Protein AF-A0A926U7H7-F1 (afdb_monomer_lite)

pLDDT: mean 82.48, std 8.61, range [60.44, 95.19]

Sequence (55 aa):
MPIEQLLDTTLKLTLLHRGALKPPRLPMLLHGADRLADLQLNGVYVAESDRPFWL

Radius of gyration: 13.36 Å; chains: 1; boundin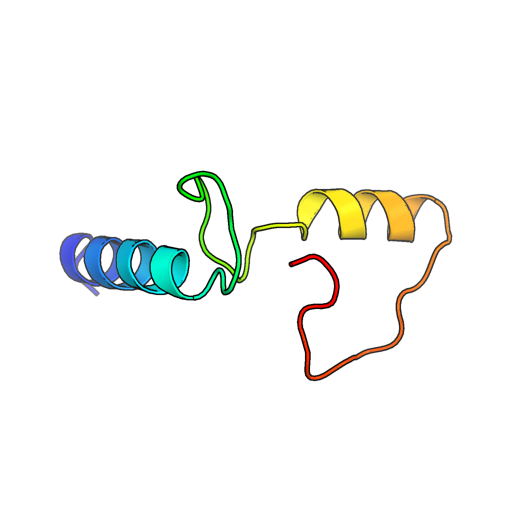g box: 30×19×34 Å

Secondary structure (DSSP, 8-state):
--HHHHHHHHHHHHTT-TT-SS--SS-TTTTTHHHHHHHHHTT-PPPP-SS-TT-

Foldseek 3Di:
DPVVVVVVVFQVQQVPPPPDPDRDPGGPVCVCVVVQVVCVVVVNDDPDDPDDPND

Structure (mmCIF, N/CA/C/O backbone):
data_AF-A0A926U7H7-F1
#
_entry.id   AF-A0A926U7H7-F1
#
loop_
_atom_site.group_PDB
_atom_site.id
_atom_site.type_symbol
_atom_site.label_atom_id
_atom_site.label_alt_id
_atom_site.label_comp_id
_atom_site.label_asym_id
_atom_site.label_entity_id
_atom_site.label_seq_id
_atom_site.pdbx_PDB_ins_code
_atom_site.Cartn_x
_atom_site.Cartn_y
_atom_site.Cartn_z
_atom_site.occupancy
_atom_site.B_iso_or_equiv
_atom_site.auth_seq_id
_atom_site.auth_comp_id
_atom_site.auth_asym_id
_atom_site.auth_atom_id
_atom_site.pdbx_PDB_model_num
ATOM 1 N N . MET A 1 1 ? -2.825 0.793 22.081 1.00 64.50 1 MET A N 1
ATOM 2 C CA . MET A 1 1 ? -4.092 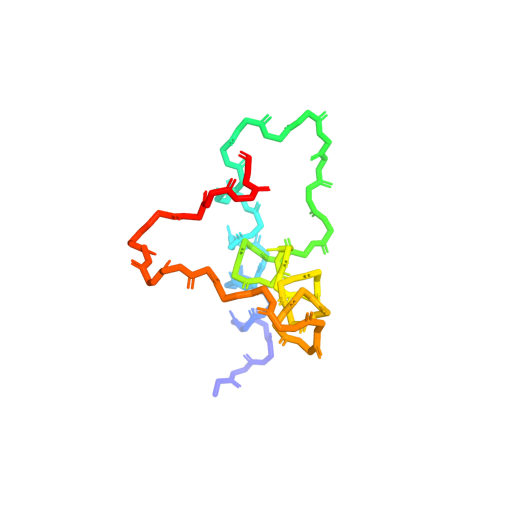0.842 21.324 1.00 64.50 1 MET A CA 1
ATOM 3 C C . MET A 1 1 ? -4.762 -0.517 21.416 1.00 64.50 1 MET A C 1
ATOM 5 O O . MET A 1 1 ? -4.065 -1.502 21.200 1.00 64.50 1 MET A O 1
ATOM 9 N N . PRO A 1 2 ? -6.058 -0.578 21.742 1.00 92.44 2 PRO A N 1
ATOM 10 C CA . PRO A 1 2 ? -6.886 -1.765 21.547 1.00 92.44 2 PRO A CA 1
ATOM 11 C C . PRO A 1 2 ? -6.960 -2.139 20.057 1.00 92.44 2 PRO A C 1
ATOM 13 O O . PRO A 1 2 ? -6.895 -1.259 19.192 1.00 92.44 2 PRO A O 1
ATOM 16 N N . ILE A 1 3 ? -7.091 -3.430 19.753 1.00 93.69 3 ILE A N 1
ATOM 17 C CA . ILE A 1 3 ? -7.136 -3.947 18.374 1.00 93.69 3 ILE A CA 1
ATOM 18 C C . ILE A 1 3 ? -8.356 -3.407 17.610 1.00 93.69 3 ILE A C 1
ATOM 20 O O . ILE A 1 3 ? -8.301 -3.206 16.400 1.00 93.69 3 ILE A O 1
ATOM 24 N N . GLU A 1 4 ? -9.437 -3.095 18.319 1.00 95.19 4 GLU A N 1
ATOM 25 C CA . GLU A 1 4 ? -10.696 -2.590 17.776 1.00 95.19 4 GLU A CA 1
ATOM 26 C C . GLU A 1 4 ? -10.529 -1.191 17.177 1.00 95.19 4 GLU A C 1
ATOM 28 O O . GLU A 1 4 ? -11.048 -0.905 16.100 1.00 95.19 4 GLU A O 1
ATOM 33 N N . GLN A 1 5 ? -9.752 -0.329 17.841 1.00 93.62 5 GLN A N 1
ATOM 34 C CA . GLN A 1 5 ? -9.440 1.009 17.331 1.00 93.62 5 GLN A CA 1
ATOM 35 C C . GLN A 1 5 ? -8.575 0.933 16.073 1.00 93.62 5 GLN A C 1
ATOM 37 O O . GLN A 1 5 ? -8.782 1.695 15.125 1.00 93.62 5 GLN A O 1
ATOM 42 N N . LEU A 1 6 ? -7.622 -0.004 16.048 1.00 91.56 6 LEU A N 1
ATOM 43 C CA . LEU A 1 6 ? -6.806 -0.253 14.868 1.00 91.56 6 LEU A CA 1
ATOM 44 C C . LEU A 1 6 ? -7.683 -0.737 13.709 1.00 91.56 6 LEU A C 1
ATOM 46 O O . LEU A 1 6 ? -7.612 -0.166 12.627 1.00 91.56 6 LEU A O 1
ATOM 50 N N . LEU A 1 7 ? -8.553 -1.718 13.957 1.00 91.44 7 LEU A N 1
ATOM 51 C CA . LEU A 1 7 ? -9.460 -2.282 12.960 1.00 91.44 7 LEU A CA 1
ATOM 52 C C . LEU A 1 7 ? -10.372 -1.216 12.340 1.00 91.44 7 LEU A C 1
ATOM 54 O O . LEU A 1 7 ? -10.451 -1.124 11.117 1.00 91.44 7 LEU A O 1
ATOM 58 N N . ASP A 1 8 ? -11.019 -0.392 13.166 1.00 92.44 8 ASP A N 1
ATOM 59 C CA . ASP A 1 8 ? -11.883 0.700 12.704 1.00 92.44 8 ASP A CA 1
ATOM 60 C C . ASP A 1 8 ? -11.109 1.701 11.829 1.00 92.44 8 ASP A C 1
ATOM 62 O O . ASP A 1 8 ? -11.552 2.078 10.740 1.00 92.44 8 ASP A O 1
ATOM 66 N N . THR A 1 9 ? -9.898 2.070 12.251 1.00 91.62 9 THR A N 1
ATOM 67 C CA . THR A 1 9 ? -9.032 2.980 11.489 1.00 91.62 9 THR A CA 1
ATOM 68 C C . THR A 1 9 ? -8.606 2.361 10.156 1.00 91.62 9 THR A C 1
ATOM 70 O O . THR A 1 9 ? -8.706 3.001 9.107 1.00 91.62 9 THR A O 1
ATOM 73 N N . THR A 1 10 ? -8.173 1.099 10.166 1.00 89.31 10 THR A N 1
ATOM 74 C CA . THR A 1 10 ? -7.778 0.355 8.965 1.00 89.31 10 THR A CA 1
ATOM 75 C C . THR A 1 10 ? -8.940 0.232 7.982 1.00 89.31 10 THR A C 1
ATOM 77 O O . THR A 1 10 ? -8.743 0.444 6.784 1.00 89.31 10 THR A O 1
ATOM 80 N N . LEU A 1 11 ? -10.155 -0.032 8.471 1.00 88.81 11 LEU A N 1
ATOM 81 C CA . LEU A 1 11 ? -11.354 -0.105 7.639 1.00 88.81 11 LEU A CA 1
ATOM 82 C C . LEU A 1 11 ? -11.663 1.255 6.996 1.00 88.81 11 LEU A C 1
ATOM 84 O O . LEU A 1 11 ? -11.885 1.324 5.789 1.00 88.81 11 LEU A O 1
ATOM 88 N N . LYS A 1 12 ? -11.599 2.356 7.753 1.00 89.75 12 LYS A N 1
ATOM 89 C CA . LYS A 1 12 ? -11.817 3.718 7.226 1.00 89.75 12 LYS A CA 1
ATOM 90 C C . LYS A 1 12 ? -10.822 4.095 6.130 1.00 89.75 12 LYS A C 1
ATOM 92 O O . LYS A 1 12 ? -11.212 4.714 5.143 1.00 89.75 12 LYS A O 1
ATOM 97 N N . LEU A 1 13 ? -9.565 3.669 6.243 1.00 89.19 13 LEU A N 1
ATOM 98 C CA . LEU A 1 13 ? -8.549 3.897 5.209 1.00 89.19 13 LEU A CA 1
ATOM 99 C C . LEU A 1 13 ? -8.861 3.187 3.883 1.00 89.19 13 LEU A C 1
ATOM 101 O O . LEU A 1 13 ? -8.342 3.584 2.839 1.00 89.19 13 LEU A O 1
ATOM 105 N N . THR A 1 14 ? -9.713 2.158 3.884 1.00 86.38 14 THR A N 1
ATOM 106 C CA . THR A 1 14 ? -10.190 1.542 2.635 1.00 86.38 14 THR A CA 1
ATOM 107 C C . THR A 1 14 ? -11.141 2.470 1.870 1.00 86.38 14 THR A C 1
ATOM 109 O O . THR A 1 14 ? -11.157 2.447 0.646 1.00 86.38 14 THR A O 1
ATOM 112 N N . LEU A 1 15 ? -11.856 3.379 2.537 1.00 85.62 15 LEU A N 1
ATOM 113 C CA . LEU A 1 15 ? -12.791 4.300 1.875 1.00 85.62 15 LEU A CA 1
ATOM 114 C C . LEU A 1 15 ? -12.093 5.408 1.074 1.00 85.62 15 LEU A C 1
ATOM 116 O O . LEU A 1 15 ? -12.723 6.058 0.245 1.00 85.62 15 LEU A O 1
ATOM 120 N N . LEU A 1 16 ? -10.790 5.613 1.285 1.00 85.56 16 LEU A N 1
ATOM 121 C CA . LEU A 1 16 ? -10.016 6.636 0.580 1.00 85.56 16 LEU A CA 1
ATOM 122 C C . LEU A 1 16 ? -9.674 6.263 -0.877 1.00 85.56 16 LEU A C 1
ATOM 124 O O . LEU A 1 16 ? -9.086 7.075 -1.589 1.00 85.56 16 LEU A O 1
ATOM 128 N N . HIS A 1 17 ? -10.069 5.078 -1.361 1.00 80.12 17 HIS A N 1
ATOM 129 C CA . HIS A 1 17 ? -9.910 4.692 -2.769 1.00 80.12 17 HIS A CA 1
ATOM 130 C C . HIS A 1 17 ? -10.914 5.436 -3.655 1.00 80.12 17 HIS A C 1
ATOM 132 O O . HIS A 1 17 ? -11.973 4.923 -4.027 1.00 80.12 17 HIS A O 1
ATOM 138 N N . ARG A 1 18 ? -10.588 6.681 -3.989 1.00 72.12 18 ARG A N 1
ATOM 139 C CA . ARG A 1 18 ? -11.415 7.517 -4.855 1.00 72.12 18 ARG A CA 1
ATOM 140 C C . ARG A 1 18 ? -11.460 6.926 -6.269 1.00 72.12 18 ARG A C 1
ATOM 142 O O . ARG A 1 18 ? -10.427 6.804 -6.905 1.00 72.12 18 ARG A O 1
ATOM 149 N N . GLY A 1 19 ? -12.658 6.611 -6.767 1.00 72.88 19 GLY A N 1
ATOM 150 C CA . GLY A 1 19 ? -12.857 6.110 -8.136 1.00 72.88 19 GLY A CA 1
ATOM 151 C C . GLY A 1 19 ? -12.783 4.587 -8.294 1.00 72.88 19 GLY A C 1
ATOM 152 O O . GLY A 1 19 ? -12.940 4.088 -9.407 1.00 72.88 19 GLY A O 1
ATOM 153 N N . ALA A 1 20 ? -12.610 3.833 -7.204 1.00 73.50 20 ALA A N 1
ATOM 154 C CA . ALA A 1 20 ? -12.597 2.378 -7.270 1.00 73.50 20 ALA A CA 1
ATOM 155 C C . ALA A 1 20 ? -13.974 1.821 -7.6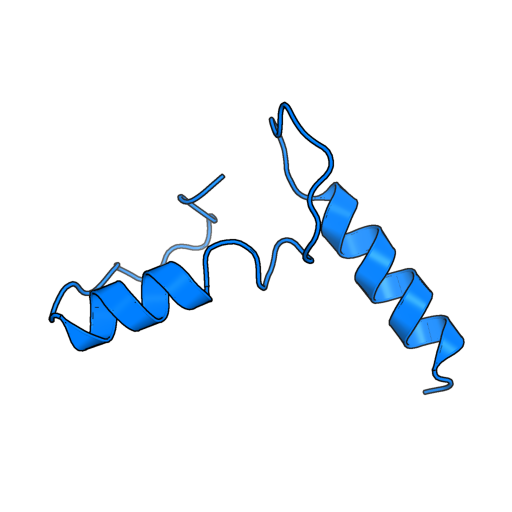78 1.00 73.50 20 ALA A C 1
ATOM 157 O O . ALA A 1 20 ? -14.968 1.978 -6.973 1.00 73.50 20 ALA A O 1
ATOM 158 N N . LEU A 1 21 ? -14.019 1.115 -8.810 1.00 76.94 21 LEU A N 1
ATOM 159 C CA . LEU A 1 21 ? -15.224 0.430 -9.303 1.00 76.94 21 LEU A CA 1
ATOM 160 C C . LEU A 1 21 ? -15.572 -0.830 -8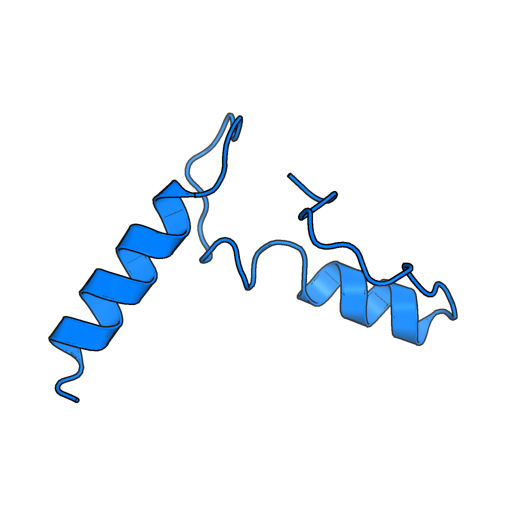.492 1.00 76.94 21 LEU A C 1
ATOM 162 O O . LEU A 1 21 ? -16.653 -1.396 -8.644 1.00 76.94 21 LEU A O 1
ATOM 166 N N . LYS A 1 22 ? -14.639 -1.302 -7.659 1.00 80.00 22 LYS A N 1
ATOM 167 C CA . LYS A 1 22 ? -14.784 -2.477 -6.797 1.00 80.00 22 LYS A CA 1
ATOM 168 C C . LYS A 1 22 ? -14.391 -2.110 -5.367 1.00 80.00 22 LYS A C 1
ATOM 170 O O . LYS A 1 22 ? -13.479 -1.302 -5.198 1.00 80.00 22 LYS A O 1
ATOM 175 N N . PRO A 1 23 ? -15.017 -2.722 -4.347 1.00 79.62 23 PRO A N 1
ATOM 176 C CA . PRO A 1 23 ? -14.646 -2.477 -2.962 1.00 79.62 23 PRO A CA 1
ATOM 177 C C . PRO A 1 23 ? -13.176 -2.875 -2.732 1.00 79.62 23 PRO A C 1
ATOM 179 O O . PRO A 1 23 ? -12.791 -4.011 -3.043 1.00 79.62 23 PRO A O 1
ATOM 182 N N . PRO A 1 24 ? -12.341 -1.958 -2.222 1.00 78.75 24 PRO A N 1
ATOM 183 C CA . PRO A 1 24 ? -10.930 -2.225 -1.988 1.00 78.75 24 PRO A CA 1
ATOM 184 C C . PRO A 1 24 ? -10.750 -3.210 -0.829 1.00 78.75 24 PRO A C 1
ATOM 186 O O . PRO A 1 24 ? -11.336 -3.060 0.239 1.00 78.75 24 PRO A O 1
ATOM 189 N N . ARG A 1 25 ? -9.921 -4.238 -1.048 1.00 82.25 25 ARG A N 1
ATOM 190 C CA . ARG A 1 25 ? -9.613 -5.278 -0.044 1.00 82.25 25 ARG A CA 1
ATOM 191 C C . ARG A 1 25 ? -8.537 -4.860 0.957 1.00 82.25 25 ARG A C 1
ATOM 193 O O . ARG A 1 25 ? -8.385 -5.504 1.987 1.00 82.25 25 ARG A O 1
ATOM 200 N N . LEU A 1 26 ? -7.769 -3.828 0.623 1.00 85.31 26 LEU A N 1
ATOM 201 C CA . LEU A 1 26 ? -6.652 -3.323 1.411 1.00 85.31 26 LEU A CA 1
ATOM 202 C C . LEU A 1 26 ? -6.855 -1.828 1.669 1.00 85.31 26 LEU A C 1
ATOM 204 O O . LEU A 1 26 ? -7.534 -1.175 0.880 1.00 85.31 26 LEU A O 1
ATOM 208 N N . PRO A 1 27 ? -6.275 -1.270 2.742 1.00 86.75 27 PRO A N 1
ATOM 209 C CA . PRO A 1 27 ? -6.198 0.173 2.954 1.00 86.75 27 PRO A CA 1
ATOM 210 C C . PRO A 1 27 ? -5.468 0.878 1.812 1.00 86.75 27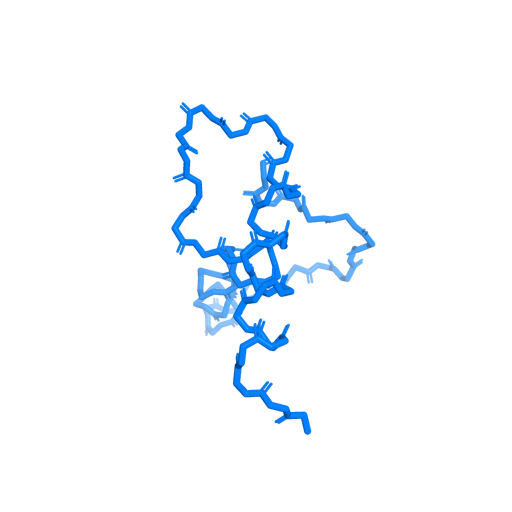 PRO A C 1
ATOM 212 O O . PRO A 1 27 ? -4.546 0.311 1.229 1.00 86.75 27 PRO A O 1
ATOM 215 N N . MET A 1 28 ? -5.817 2.140 1.549 1.00 81.38 28 MET A N 1
ATOM 216 C CA . MET A 1 28 ? -5.250 2.935 0.447 1.00 81.38 28 MET A CA 1
ATOM 217 C C . MET A 1 28 ? -3.716 3.006 0.483 1.00 81.38 28 MET A C 1
ATOM 219 O O . MET A 1 28 ? -3.075 2.994 -0.560 1.00 81.38 28 MET A O 1
ATOM 223 N N . LEU A 1 29 ? -3.146 3.016 1.692 1.00 78.19 29 LEU A N 1
ATOM 224 C CA . LEU A 1 29 ? -1.702 3.030 1.943 1.00 78.19 29 LEU A CA 1
ATOM 225 C C . LEU A 1 29 ? -0.983 1.761 1.461 1.00 78.19 29 LEU A C 1
ATOM 227 O O . LEU A 1 29 ? 0.186 1.822 1.106 1.00 78.19 29 LEU A O 1
ATOM 231 N N . LEU A 1 30 ? -1.664 0.613 1.487 1.00 82.44 30 LEU A N 1
ATOM 232 C CA . LEU A 1 30 ? -1.101 -0.683 1.087 1.00 82.44 30 LEU A CA 1
ATOM 233 C C . LEU A 1 30 ? -1.543 -1.099 -0.313 1.00 82.44 30 LEU A C 1
ATOM 235 O O . LEU A 1 30 ? -0.917 -1.949 -0.944 1.00 82.44 30 LEU A O 1
ATOM 239 N N . HIS A 1 31 ? -2.635 -0.523 -0.809 1.00 81.31 31 HIS A N 1
ATOM 240 C CA . HIS A 1 31 ? -3.086 -0.763 -2.164 1.00 81.31 31 HIS A CA 1
ATOM 241 C C . HIS A 1 31 ? -2.008 -0.308 -3.150 1.00 81.31 31 HIS A C 1
ATOM 243 O O . HIS A 1 31 ? -1.523 0.807 -3.050 1.00 81.31 31 HIS A O 1
ATOM 249 N N . GLY A 1 32 ? -1.583 -1.179 -4.066 1.00 79.38 32 GLY A N 1
ATOM 250 C CA . GLY A 1 32 ? -0.527 -0.871 -5.036 1.00 79.38 32 GLY A CA 1
ATOM 251 C C . GLY A 1 32 ? 0.906 -0.902 -4.490 1.00 79.38 32 GLY A C 1
ATOM 252 O O . GLY A 1 32 ? 1.819 -1.060 -5.293 1.00 79.38 32 GLY A O 1
ATOM 253 N N . ALA A 1 33 ? 1.122 -0.845 -3.171 1.00 83.88 33 ALA A N 1
ATOM 254 C CA . ALA A 1 33 ? 2.460 -0.808 -2.567 1.00 83.88 33 ALA A CA 1
ATOM 255 C C . ALA A 1 33 ? 3.314 -2.040 -2.916 1.00 83.88 33 ALA A C 1
ATOM 257 O O . ALA A 1 33 ? 4.482 -1.899 -3.255 1.00 83.88 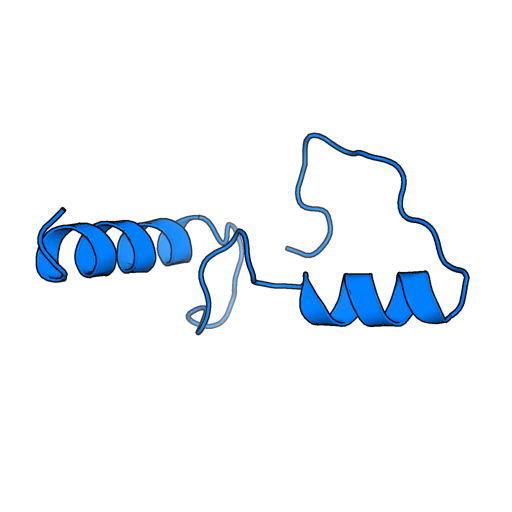33 ALA A O 1
ATOM 258 N N . ASP A 1 34 ? 2.709 -3.229 -2.907 1.00 84.62 34 ASP A N 1
ATOM 259 C CA . ASP A 1 34 ? 3.363 -4.490 -3.288 1.00 84.62 34 ASP A CA 1
ATOM 260 C C . ASP A 1 34 ? 3.874 -4.446 -4.738 1.00 84.62 34 ASP A C 1
ATOM 262 O O . ASP A 1 34 ? 5.051 -4.645 -5.023 1.00 84.62 34 ASP A O 1
ATOM 266 N N . ARG A 1 35 ? 3.007 -4.008 -5.657 1.00 83.94 35 ARG A N 1
ATOM 267 C CA . ARG A 1 35 ? 3.360 -3.824 -7.067 1.00 83.94 35 ARG A CA 1
ATOM 268 C C . ARG A 1 35 ? 4.438 -2.755 -7.263 1.00 83.94 35 ARG A C 1
ATOM 270 O O . ARG A 1 35 ? 5.231 -2.853 -8.194 1.00 83.94 35 ARG A O 1
ATOM 277 N N . LEU A 1 36 ? 4.459 -1.717 -6.427 1.00 85.81 36 LEU A N 1
ATOM 278 C CA . LEU A 1 36 ? 5.506 -0.697 -6.464 1.00 85.81 36 LEU A CA 1
ATOM 279 C C . LEU A 1 36 ? 6.843 -1.226 -5.962 1.00 85.81 36 LEU A C 1
ATOM 281 O O . LEU A 1 36 ? 7.860 -0.923 -6.580 1.00 85.81 36 LEU A O 1
ATOM 285 N N . ALA A 1 37 ? 6.843 -2.034 -4.904 1.00 87.38 37 ALA A N 1
ATOM 286 C CA . ALA A 1 37 ? 8.043 -2.708 -4.431 1.00 87.38 37 ALA A CA 1
ATOM 287 C C . ALA A 1 37 ? 8.613 -3.627 -5.524 1.00 87.38 37 ALA A C 1
ATOM 289 O O . ALA A 1 37 ? 9.802 -3.545 -5.827 1.00 87.38 37 ALA A O 1
ATOM 290 N N . ASP A 1 38 ? 7.763 -4.403 -6.202 1.00 89.31 38 ASP A N 1
ATOM 291 C CA . ASP A 1 38 ? 8.170 -5.231 -7.344 1.00 89.31 38 ASP A CA 1
ATOM 292 C C . ASP A 1 38 ? 8.787 -4.403 -8.480 1.00 89.31 38 ASP A C 1
ATOM 294 O O . ASP A 1 38 ? 9.804 -4.781 -9.064 1.00 89.31 38 ASP A O 1
ATOM 298 N N . LEU A 1 39 ? 8.195 -3.254 -8.812 1.00 88.56 39 LEU A N 1
ATOM 299 C CA . LEU A 1 39 ? 8.737 -2.356 -9.834 1.00 88.56 39 LEU A CA 1
ATOM 300 C C . LEU A 1 39 ? 10.099 -1.783 -9.423 1.00 88.56 39 LEU A C 1
ATOM 302 O O . LEU A 1 39 ? 11.021 -1.774 -10.240 1.00 88.56 39 LEU A O 1
ATOM 306 N N . GLN A 1 40 ? 10.255 -1.383 -8.161 1.00 88.25 40 GLN A N 1
ATOM 307 C CA . GLN A 1 40 ? 11.527 -0.894 -7.627 1.00 88.25 40 GLN A CA 1
ATOM 308 C C . GLN A 1 40 ? 12.614 -1.973 -7.651 1.00 88.25 40 GLN A C 1
ATOM 310 O O . GLN A 1 40 ? 13.744 -1.682 -8.041 1.00 88.25 40 GLN A O 1
ATOM 315 N N . LEU A 1 41 ? 12.277 -3.221 -7.311 1.00 92.12 41 LEU A N 1
ATOM 316 C CA . LEU A 1 41 ? 13.198 -4.359 -7.420 1.00 92.12 41 LEU A CA 1
ATOM 317 C C . LEU A 1 41 ? 13.660 -4.599 -8.865 1.00 92.12 41 LEU A C 1
ATOM 319 O O . LEU A 1 41 ? 14.794 -5.016 -9.088 1.00 92.12 41 LEU A O 1
ATOM 323 N N . ASN A 1 42 ? 12.815 -4.279 -9.847 1.00 94.00 42 ASN A N 1
ATOM 324 C CA . ASN A 1 42 ? 13.142 -4.335 -11.273 1.00 94.00 42 ASN A CA 1
ATOM 325 C C . ASN A 1 42 ? 13.828 -3.056 -11.802 1.00 94.00 42 ASN A C 1
ATOM 327 O O . ASN A 1 42 ? 13.984 -2.895 -13.013 1.00 94.00 42 ASN A O 1
ATOM 331 N N . GLY A 1 43 ? 14.237 -2.138 -10.920 1.00 92.31 43 GLY A N 1
ATOM 332 C CA . GLY A 1 43 ? 14.945 -0.904 -11.276 1.00 92.31 43 GLY A CA 1
ATOM 333 C C . GLY A 1 43 ? 14.045 0.241 -11.753 1.00 92.31 43 GLY A C 1
ATOM 334 O O . GLY A 1 43 ? 14.552 1.252 -12.242 1.00 92.31 43 GLY A O 1
ATOM 335 N N . VAL A 1 44 ? 12.722 0.118 -11.613 1.00 89.19 44 VAL A N 1
ATOM 336 C CA . VAL A 1 44 ? 11.766 1.184 -11.937 1.00 89.19 44 VAL A CA 1
ATOM 337 C C . VAL A 1 44 ? 11.480 1.996 -10.678 1.00 89.19 44 VAL A C 1
ATOM 339 O O . VAL A 1 44 ? 10.692 1.604 -9.818 1.00 89.19 44 VAL A O 1
ATOM 342 N N . TYR A 1 45 ? 12.112 3.161 -10.581 1.00 82.56 45 TYR A N 1
ATOM 343 C CA . TYR A 1 45 ? 11.890 4.095 -9.484 1.00 82.56 45 TYR A CA 1
ATOM 344 C C . TYR A 1 45 ? 10.749 5.045 -9.820 1.00 82.56 45 TYR A C 1
ATOM 346 O O . TYR A 1 45 ? 10.788 5.755 -10.826 1.00 82.56 45 TYR A O 1
ATOM 354 N N . VAL A 1 46 ? 9.740 5.078 -8.954 1.00 74.50 46 VAL A N 1
ATOM 355 C CA . VAL A 1 46 ? 8.699 6.099 -9.029 1.00 74.50 46 VAL A CA 1
ATOM 356 C C . VAL A 1 46 ? 9.134 7.292 -8.192 1.00 74.50 46 VAL A C 1
ATOM 358 O O . VAL A 1 46 ? 9.528 7.125 -7.041 1.00 74.50 46 VAL A O 1
ATOM 361 N N . ALA A 1 47 ? 9.093 8.484 -8.787 1.00 77.81 47 ALA A N 1
ATOM 362 C CA . ALA A 1 47 ? 9.376 9.722 -8.076 1.00 77.81 47 ALA A CA 1
ATOM 363 C C . ALA A 1 47 ? 8.420 9.879 -6.886 1.00 77.81 47 ALA A C 1
ATOM 365 O O . ALA A 1 47 ? 7.231 9.566 -7.000 1.00 77.81 47 ALA A O 1
ATOM 366 N N . GLU A 1 48 ? 8.938 10.376 -5.760 1.00 74.50 48 GLU A N 1
ATOM 367 C CA . GLU A 1 48 ? 8.101 10.715 -4.612 1.00 74.50 48 GLU A CA 1
ATOM 368 C C . GLU A 1 48 ? 7.005 11.684 -5.056 1.00 74.50 48 GLU A C 1
ATOM 370 O O . GLU A 1 48 ? 7.253 12.708 -5.696 1.00 74.50 48 GLU A O 1
ATOM 375 N N . SER A 1 49 ? 5.765 11.312 -4.760 1.00 69.69 49 SER A N 1
ATOM 376 C CA . SER A 1 49 ? 4.592 12.094 -5.100 1.00 69.69 49 SER A CA 1
ATOM 377 C C . SER A 1 49 ? 3.670 12.125 -3.900 1.00 69.69 49 SER A C 1
ATOM 379 O O . SER A 1 49 ? 3.345 11.083 -3.334 1.00 69.69 49 SER A O 1
ATOM 381 N N . ASP A 1 50 ? 3.166 13.312 -3.578 1.00 74.75 50 ASP A N 1
ATOM 382 C CA . ASP A 1 50 ? 2.124 13.495 -2.563 1.00 74.75 50 ASP A CA 1
ATOM 383 C C . ASP A 1 50 ? 0.775 12.889 -2.986 1.00 74.75 50 ASP A C 1
ATOM 385 O O . ASP A 1 50 ? -0.213 12.966 -2.251 1.00 74.75 50 ASP A O 1
ATOM 389 N N . ARG A 1 51 ? 0.689 12.327 -4.202 1.00 70.38 51 ARG A N 1
ATOM 390 C CA . ARG A 1 51 ? -0.531 11.743 -4.750 1.00 70.38 51 ARG A CA 1
ATOM 391 C C . ARG A 1 51 ? -0.334 10.261 -5.075 1.00 70.38 51 ARG A C 1
ATOM 393 O O . ARG A 1 51 ? 0.579 9.914 -5.823 1.00 70.38 51 ARG A O 1
ATOM 400 N N . PRO A 1 52 ? -1.236 9.391 -4.600 1.00 67.81 52 PRO A N 1
ATOM 401 C CA . PRO A 1 52 ? -1.248 7.991 -4.989 1.00 67.81 52 PRO A CA 1
ATOM 402 C C . PRO A 1 52 ? -1.694 7.885 -6.450 1.00 67.81 52 PRO A C 1
ATOM 404 O O . PRO A 1 52 ? -2.862 8.086 -6.773 1.00 67.81 52 PRO A O 1
ATOM 407 N N . PHE A 1 53 ? -0.743 7.611 -7.339 1.00 67.88 53 PHE A N 1
ATOM 408 C CA . PHE A 1 53 ? -0.943 7.524 -8.794 1.00 67.88 53 PHE A CA 1
ATOM 409 C C . PHE A 1 53 ? -1.481 6.160 -9.258 1.00 67.88 53 PHE A C 1
ATOM 411 O O . PHE A 1 53 ? -1.742 5.969 -10.441 1.00 67.88 53 PHE A O 1
ATOM 418 N N . TRP A 1 54 ? -1.590 5.195 -8.343 1.00 64.69 54 TRP A N 1
ATOM 419 C CA . TRP A 1 54 ? -2.038 3.821 -8.597 1.00 64.69 54 TRP A CA 1
ATOM 420 C C . TRP A 1 54 ? -3.547 3.613 -8.388 1.00 64.69 54 TRP A C 1
ATOM 422 O O . TRP A 1 54 ? -4.009 2.473 -8.464 1.00 64.69 54 TRP A O 1
ATOM 432 N N . LEU A 1 55 ? -4.284 4.685 -8.080 1.00 60.44 55 LEU A N 1
ATOM 433 C CA . LEU A 1 55 ? -5.744 4.702 -7.967 1.00 60.44 55 LEU A CA 1
ATOM 434 C C . LEU A 1 55 ? -6.422 5.046 -9.292 1.00 60.44 55 LEU A C 1
ATOM 436 O O . LEU A 1 55 ? -5.910 5.942 -9.999 1.00 60.44 55 LEU A O 1
#